Protein AF-A0A9X9QC59-F1 (afdb_monomer_lite)

Sequence (62 aa):
GLSIEESEKNFLRDATKIGLQGLKGHRSIGGIRASNYNSISIGDARRLAKFIDSFVVATNTA

Secondary structure (DSSP, 8-state):
---HHHHHHHHHHHHHHTT--S-BPPTTT-SB-----TTS-HHHHHHHHHHHHHHHHHHH--

Structure (mmCIF, N/CA/C/O backbone):
data_AF-A0A9X9QC59-F1
#
_entry.id   AF-A0A9X9QC59-F1
#
loop_
_atom_site.group_PDB
_atom_site.id
_atom_site.type_symbol
_atom_site.label_atom_id
_atom_site.label_alt_id
_atom_site.label_comp_id
_atom_site.label_asym_id
_atom_site.label_entity_id
_atom_site.label_seq_id
_atom_site.pdbx_PDB_ins_code
_atom_site.Cartn_x
_atom_site.Cartn_y
_atom_site.Cartn_z
_atom_site.occupancy
_atom_site.B_iso_or_equiv
_atom_site.auth_seq_id
_atom_site.auth_comp_id
_atom_site.auth_asym_id
_atom_site.auth_atom_id
_atom_site.pdbx_PDB_model_num
ATOM 1 N N . GLY A 1 1 ? -18.806 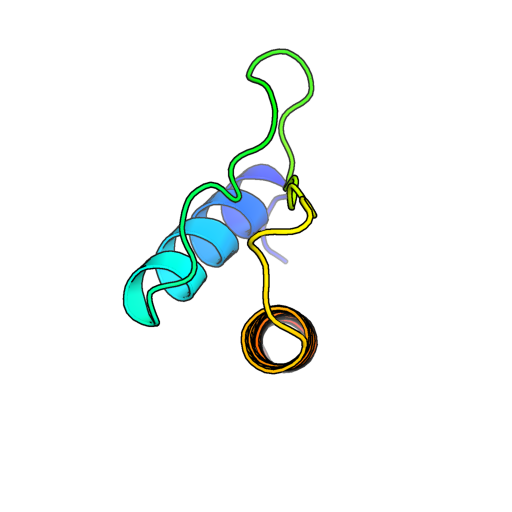-2.919 12.102 1.00 67.25 1 GLY A N 1
ATOM 2 C CA . GLY A 1 1 ? -17.740 -2.548 11.154 1.00 67.25 1 GLY A CA 1
ATOM 3 C C . GLY A 1 1 ? -16.524 -2.085 11.928 1.00 67.25 1 GLY A C 1
ATOM 4 O O . GLY A 1 1 ? -16.704 -1.540 13.010 1.00 67.25 1 GLY A O 1
ATOM 5 N N . LEU A 1 2 ? -15.324 -2.347 11.407 1.00 77.69 2 LEU A N 1
ATOM 6 C CA . LEU A 1 2 ? -14.051 -1.908 11.999 1.00 77.69 2 LEU A CA 1
ATOM 7 C C . LEU A 1 2 ? -13.919 -0.379 11.964 1.00 77.69 2 LEU A C 1
ATOM 9 O O . LEU A 1 2 ? -14.470 0.267 11.069 1.00 77.69 2 LEU A O 1
ATOM 13 N N . SER A 1 3 ? -13.153 0.199 12.891 1.00 90.25 3 SER A N 1
ATOM 14 C CA . SER A 1 3 ? -12.760 1.609 12.785 1.00 90.25 3 SER A CA 1
ATOM 15 C C . SER A 1 3 ? -11.800 1.831 11.606 1.00 90.25 3 SER A C 1
ATOM 17 O O . SER A 1 3 ? -11.205 0.887 11.072 1.00 90.25 3 SER A O 1
ATOM 19 N N . ILE A 1 4 ? -11.616 3.092 11.198 1.00 89.69 4 ILE A N 1
ATOM 20 C CA . ILE A 1 4 ? -10.624 3.448 10.169 1.00 89.69 4 ILE A CA 1
ATOM 21 C C . ILE A 1 4 ? -9.225 3.008 10.618 1.00 89.69 4 ILE A C 1
ATOM 23 O O . ILE A 1 4 ? -8.510 2.354 9.867 1.00 89.69 4 ILE A O 1
ATOM 27 N N . GLU A 1 5 ? -8.865 3.268 11.873 1.00 91.75 5 GLU A N 1
ATOM 28 C CA . GLU A 1 5 ? -7.551 2.929 12.432 1.00 91.75 5 GLU A CA 1
ATOM 29 C C . GLU A 1 5 ? -7.319 1.414 12.514 1.00 91.75 5 GLU A C 1
ATOM 31 O O . GLU A 1 5 ? -6.208 0.931 12.285 1.00 91.75 5 GLU A O 1
ATOM 36 N N . GLU A 1 6 ? -8.356 0.638 12.832 1.00 92.56 6 GLU A N 1
ATOM 37 C CA . GLU A 1 6 ? -8.295 -0.826 12.811 1.00 92.56 6 GLU A CA 1
ATOM 38 C C . GLU A 1 6 ? -8.164 -1.363 11.384 1.00 92.56 6 GLU A C 1
ATOM 40 O O . GLU A 1 6 ? -7.366 -2.271 11.134 1.00 92.56 6 GLU A O 1
ATOM 45 N N . SER A 1 7 ? -8.893 -0.771 10.438 1.00 93.00 7 SER A N 1
ATOM 46 C CA . SER A 1 7 ? -8.819 -1.125 9.020 1.00 93.00 7 SER A CA 1
ATOM 47 C C . SER A 1 7 ? -7.434 -0.829 8.445 1.00 93.00 7 SER A C 1
ATOM 49 O O . SER A 1 7 ? -6.858 -1.679 7.768 1.00 93.00 7 SER A O 1
ATOM 51 N N . GLU A 1 8 ? -6.840 0.317 8.787 1.00 95.25 8 GLU A N 1
ATOM 52 C CA . GLU A 1 8 ? -5.466 0.672 8.418 1.00 95.25 8 GLU A CA 1
ATOM 53 C C . GLU A 1 8 ? -4.445 -0.322 8.982 1.00 95.25 8 GLU A C 1
ATOM 55 O O . GLU A 1 8 ? -3.572 -0.805 8.255 1.00 95.25 8 GLU A O 1
ATOM 60 N N . LYS A 1 9 ? -4.557 -0.674 10.270 1.00 95.44 9 LYS A N 1
ATOM 61 C CA . LYS A 1 9 ? -3.675 -1.668 10.905 1.00 95.44 9 LYS A CA 1
ATOM 62 C C . LYS A 1 9 ? -3.779 -3.028 10.219 1.00 95.44 9 LYS A C 1
ATOM 64 O O . LYS A 1 9 ? -2.749 -3.645 9.943 1.00 95.44 9 LYS A O 1
ATOM 69 N N . ASN A 1 10 ? -4.995 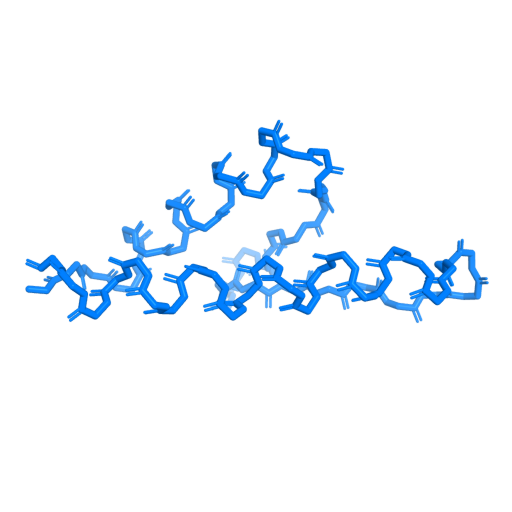-3.485 9.923 1.00 95.62 10 ASN A N 1
ATOM 70 C CA . ASN A 1 10 ? -5.226 -4.760 9.245 1.00 95.62 10 ASN A CA 1
ATOM 71 C C . ASN A 1 10 ? -4.676 -4.747 7.815 1.00 95.62 10 ASN A C 1
ATOM 73 O O . ASN A 1 10 ? -3.950 -5.669 7.444 1.00 95.62 10 ASN A O 1
ATOM 77 N N . PHE A 1 11 ? -4.929 -3.678 7.054 1.00 96.50 11 PHE A N 1
ATOM 78 C CA . PHE A 1 11 ? -4.395 -3.502 5.704 1.00 96.50 11 PHE A CA 1
ATOM 79 C C . PHE A 1 11 ? -2.866 -3.588 5.698 1.00 96.50 11 PHE A C 1
ATOM 81 O O . PHE A 1 11 ? -2.290 -4.377 4.951 1.00 96.50 11 PHE A O 1
ATOM 88 N N . LEU A 1 12 ? -2.192 -2.827 6.568 1.00 97.62 12 LEU A N 1
ATOM 89 C CA . LEU A 1 12 ? -0.727 -2.806 6.643 1.00 97.62 12 LEU A CA 1
ATOM 90 C C . LEU A 1 12 ? -0.147 -4.157 7.072 1.00 97.62 12 LEU A C 1
ATOM 92 O O . LEU A 1 12 ? 0.864 -4.600 6.520 1.00 97.62 12 LEU A O 1
ATOM 96 N N . ARG A 1 13 ? -0.790 -4.828 8.033 1.00 96.88 13 ARG A N 1
ATOM 97 C CA . ARG A 1 13 ? -0.398 -6.169 8.481 1.00 96.88 13 ARG A CA 1
ATOM 98 C C . ARG A 1 13 ? -0.473 -7.170 7.331 1.00 96.88 13 ARG A C 1
ATOM 100 O O . ARG A 1 13 ? 0.481 -7.912 7.107 1.00 96.88 13 ARG A O 1
ATOM 107 N N . ASP A 1 14 ? -1.590 -7.202 6.615 1.00 96.69 14 ASP A N 1
ATOM 108 C CA . ASP A 1 14 ? -1.839 -8.221 5.597 1.00 96.69 14 ASP A CA 1
ATOM 109 C C . ASP A 1 14 ? -1.064 -7.942 4.300 1.00 96.69 14 ASP A C 1
ATOM 111 O O . ASP A 1 14 ? -0.528 -8.878 3.706 1.00 96.69 14 ASP A O 1
ATOM 115 N N . ALA A 1 15 ? -0.857 -6.670 3.943 1.00 97.81 15 ALA A N 1
ATOM 116 C CA . ALA A 1 15 ? 0.068 -6.261 2.884 1.00 97.81 15 ALA A CA 1
ATOM 117 C C . ALA A 1 15 ? 1.500 -6.748 3.166 1.00 97.81 15 ALA A C 1
ATOM 119 O O . ALA A 1 15 ? 2.148 -7.352 2.305 1.00 97.81 15 ALA A O 1
ATOM 120 N N . THR A 1 16 ? 1.975 -6.562 4.404 1.00 97.12 16 THR A N 1
ATOM 121 C CA . THR A 1 16 ? 3.331 -6.961 4.808 1.00 97.12 16 THR A CA 1
ATOM 122 C C . THR A 1 16 ? 3.536 -8.474 4.695 1.00 97.12 16 THR A C 1
ATOM 124 O O . THR A 1 16 ? 4.597 -8.906 4.245 1.00 97.12 16 THR A O 1
ATOM 127 N N . LYS A 1 17 ? 2.520 -9.292 5.016 1.00 96.75 17 LYS A N 1
ATOM 128 C CA . LYS A 1 17 ? 2.583 -10.764 4.881 1.00 96.75 17 LYS A CA 1
ATOM 129 C C . LYS A 1 17 ? 2.836 -11.228 3.446 1.00 96.75 17 LYS A C 1
ATOM 131 O O . LYS A 1 17 ? 3.416 -12.289 3.248 1.00 96.75 17 LYS A O 1
ATOM 136 N N . ILE A 1 18 ? 2.413 -10.445 2.455 1.00 95.56 18 ILE A N 1
ATOM 137 C CA . ILE A 1 18 ? 2.623 -10.747 1.034 1.00 95.56 18 ILE A CA 1
ATOM 138 C C . ILE A 1 18 ? 3.762 -9.927 0.415 1.00 95.56 18 ILE A C 1
ATOM 140 O O . ILE A 1 18 ? 3.878 -9.874 -0.806 1.00 95.56 18 ILE A O 1
ATOM 144 N N . GLY A 1 19 ? 4.606 -9.295 1.233 1.00 95.88 19 GLY A N 1
ATOM 145 C CA . GLY A 1 19 ? 5.779 -8.547 0.776 1.00 95.88 19 GLY A CA 1
ATOM 146 C C . GLY A 1 19 ? 5.482 -7.151 0.222 1.00 95.88 19 GLY A C 1
ATOM 147 O O . GLY A 1 19 ? 6.385 -6.520 -0.317 1.00 95.88 19 GLY A O 1
ATOM 148 N N . LEU A 1 20 ? 4.255 -6.641 0.361 1.00 97.56 20 LEU A N 1
ATOM 149 C CA . LEU A 1 20 ? 3.935 -5.249 0.047 1.00 97.56 20 LEU A CA 1
ATOM 150 C C . LEU A 1 20 ? 4.284 -4.372 1.256 1.00 97.56 20 LEU A C 1
ATOM 152 O O . LEU A 1 20 ? 3.578 -4.361 2.264 1.00 97.56 20 LEU A O 1
ATOM 156 N N . GLN A 1 21 ? 5.403 -3.656 1.163 1.00 95.94 21 GLN A N 1
ATOM 157 C CA . GLN A 1 21 ? 5.959 -2.841 2.246 1.00 95.94 21 GLN A CA 1
ATOM 158 C C . GLN A 1 21 ? 5.945 -1.346 1.899 1.00 95.94 21 GLN A C 1
ATOM 160 O O . GLN A 1 21 ? 5.687 -0.955 0.764 1.00 95.94 21 GLN A O 1
ATOM 165 N N . GLY A 1 22 ? 6.216 -0.490 2.891 1.00 96.00 22 GLY A N 1
ATOM 166 C CA . GLY A 1 22 ? 6.330 0.960 2.681 1.00 96.00 22 GLY A CA 1
ATOM 167 C C . GLY A 1 22 ? 5.000 1.689 2.452 1.00 96.00 22 GLY A C 1
ATOM 168 O O . GLY A 1 22 ? 5.011 2.849 2.052 1.00 96.00 22 GLY A O 1
ATOM 169 N N . LEU A 1 23 ? 3.869 1.031 2.727 1.00 98.00 23 LEU A N 1
ATOM 170 C CA . LEU A 1 23 ? 2.528 1.554 2.448 1.00 98.00 23 LEU A CA 1
ATOM 171 C C . LEU A 1 23 ? 1.938 2.437 3.558 1.00 98.00 23 LEU A C 1
ATOM 173 O O . LEU A 1 23 ? 0.870 3.017 3.374 1.00 98.00 23 LEU A O 1
ATOM 177 N N . LYS A 1 24 ? 2.590 2.541 4.723 1.00 97.44 24 LYS A N 1
ATOM 178 C CA . LYS A 1 24 ? 2.085 3.356 5.837 1.00 97.44 24 LYS A CA 1
ATOM 179 C C . LYS A 1 24 ? 2.142 4.843 5.472 1.00 97.44 24 LYS A C 1
ATOM 181 O O . LYS A 1 24 ? 3.197 5.350 5.088 1.00 97.44 24 LYS A O 1
ATOM 186 N N . GLY A 1 25 ? 1.010 5.531 5.613 1.00 96.94 25 GLY A N 1
ATOM 187 C CA . GLY A 1 25 ? 0.897 6.968 5.394 1.00 96.94 25 GLY A CA 1
ATOM 188 C C . GLY A 1 25 ? 1.698 7.803 6.397 1.00 96.94 25 GLY A C 1
ATOM 189 O O . GLY A 1 25 ? 2.268 7.303 7.372 1.00 96.94 25 GLY A O 1
ATOM 190 N N . HIS A 1 26 ? 1.778 9.109 6.140 1.00 96.00 26 HIS A N 1
ATOM 191 C CA . HIS A 1 26 ? 2.520 10.022 7.007 1.00 96.00 26 HIS A CA 1
ATOM 192 C C . HIS A 1 26 ? 1.837 10.151 8.374 1.00 96.00 26 HIS A C 1
ATOM 194 O O . HIS A 1 26 ? 0.620 10.295 8.454 1.00 96.00 26 HIS A O 1
ATOM 200 N N . ARG A 1 27 ? 2.626 10.184 9.456 1.00 93.06 27 ARG A N 1
ATOM 201 C CA . ARG A 1 27 ? 2.122 10.185 10.843 1.00 93.06 27 ARG A CA 1
ATOM 202 C C . ARG A 1 27 ? 1.109 11.288 11.173 1.00 93.06 27 ARG A C 1
ATOM 204 O O . ARG A 1 27 ? 0.340 11.118 12.103 1.00 93.06 27 ARG A O 1
ATOM 211 N N . SER A 1 28 ? 1.140 12.415 10.458 1.00 94.56 28 SER A N 1
ATOM 212 C CA . SER A 1 28 ? 0.231 13.543 10.703 1.00 94.56 28 SER A CA 1
ATOM 213 C C . SER A 1 28 ? -1.130 13.410 10.019 1.00 94.56 28 SER A C 1
ATOM 215 O O . SER A 1 28 ? -2.024 14.178 10.344 1.00 94.56 28 SER A O 1
ATOM 217 N N . ILE A 1 29 ? -1.269 12.504 9.045 1.00 92.81 29 ILE A N 1
ATOM 218 C CA . ILE A 1 29 ? -2.488 12.347 8.233 1.00 92.81 29 ILE A CA 1
ATOM 219 C C . ILE A 1 29 ? -3.056 10.924 8.374 1.00 92.81 29 ILE A C 1
ATOM 221 O O . ILE A 1 29 ? -4.252 10.730 8.204 1.00 92.81 29 ILE A O 1
ATOM 225 N N . GLY A 1 30 ? -2.224 9.939 8.730 1.00 93.50 30 GLY A N 1
ATOM 226 C CA . GLY A 1 30 ? -2.630 8.536 8.793 1.00 93.50 30 GLY A CA 1
ATOM 227 C C . GLY A 1 30 ? -2.759 7.918 7.401 1.00 93.50 30 GLY A C 1
ATOM 228 O O . GLY A 1 30 ? -2.098 8.361 6.453 1.00 93.50 30 GLY A O 1
ATOM 229 N N . GLY A 1 31 ? -3.585 6.882 7.282 1.00 95.94 31 GLY A N 1
ATOM 230 C CA . GLY A 1 31 ? -3.935 6.272 6.007 1.00 95.94 31 GLY A CA 1
ATOM 231 C C . GLY A 1 31 ? -2.836 5.430 5.362 1.00 95.94 31 GLY A C 1
ATOM 232 O O . GLY A 1 31 ? -1.831 5.035 5.966 1.00 95.94 31 GLY A O 1
ATOM 233 N N . ILE A 1 32 ? -3.055 5.162 4.075 1.00 97.62 32 ILE A N 1
ATOM 234 C CA . ILE A 1 32 ? -2.193 4.354 3.214 1.00 97.62 32 ILE A CA 1
ATOM 235 C C . ILE A 1 32 ? -1.605 5.243 2.117 1.00 97.62 32 ILE A C 1
ATOM 237 O O . ILE A 1 32 ? -2.310 6.040 1.501 1.00 97.62 32 ILE A O 1
ATOM 241 N N . ARG A 1 33 ? -0.307 5.097 1.845 1.00 97.94 33 ARG A N 1
ATOM 242 C CA . ARG A 1 33 ? 0.397 5.797 0.765 1.00 97.94 33 ARG A CA 1
ATOM 243 C C . ARG A 1 33 ? 1.257 4.819 -0.020 1.00 97.94 33 ARG A C 1
ATOM 245 O O . ARG A 1 33 ? 2.190 4.251 0.533 1.00 97.94 33 ARG A O 1
ATOM 252 N N . ALA A 1 34 ? 1.010 4.704 -1.320 1.00 97.50 3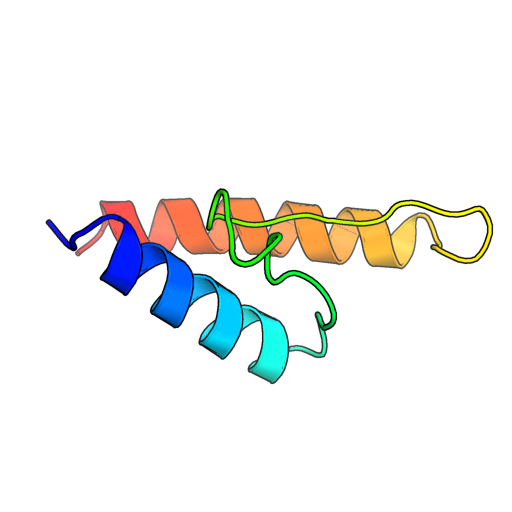4 ALA A N 1
ATOM 253 C CA . ALA A 1 34 ? 1.861 3.951 -2.234 1.00 97.50 34 ALA A CA 1
ATOM 254 C C . ALA A 1 34 ? 2.761 4.906 -3.028 1.00 97.50 34 ALA A C 1
ATOM 256 O O . ALA A 1 34 ? 2.283 5.674 -3.861 1.00 97.50 34 ALA A O 1
ATOM 257 N N . SER A 1 35 ? 4.066 4.873 -2.767 1.00 96.75 35 SER A N 1
ATOM 258 C CA . SER A 1 35 ? 5.036 5.592 -3.596 1.00 96.75 35 SER A CA 1
ATOM 259 C C . SER A 1 35 ? 5.240 4.854 -4.921 1.00 96.75 35 SER A C 1
ATOM 261 O O . SER A 1 35 ? 5.508 3.656 -4.914 1.00 96.75 35 SER A O 1
ATOM 263 N N . ASN A 1 36 ? 5.152 5.566 -6.046 1.00 96.31 36 ASN A N 1
ATOM 264 C CA . ASN A 1 36 ? 5.258 4.988 -7.388 1.00 96.31 36 ASN A CA 1
ATOM 265 C C . ASN A 1 36 ? 6.395 5.645 -8.185 1.00 96.31 36 ASN A C 1
ATOM 267 O O . ASN A 1 36 ? 6.167 6.541 -8.995 1.00 96.31 36 ASN A O 1
ATOM 271 N N . TYR A 1 37 ? 7.632 5.246 -7.889 1.00 96.62 37 TYR A N 1
ATOM 272 C CA . TYR A 1 37 ? 8.829 5.713 -8.595 1.00 96.62 37 TYR A CA 1
ATOM 273 C C . TYR A 1 37 ? 9.148 4.829 -9.807 1.00 96.62 37 TYR A C 1
ATOM 275 O O . TYR A 1 37 ? 8.618 3.731 -9.933 1.00 96.62 37 TYR A O 1
ATOM 283 N N . ASN A 1 38 ? 10.097 5.258 -10.647 1.00 97.81 38 ASN A N 1
ATOM 284 C CA . ASN A 1 38 ? 10.545 4.506 -11.830 1.00 97.81 38 ASN A CA 1
ATOM 285 C C . ASN A 1 38 ? 11.045 3.080 -11.528 1.00 97.81 38 ASN A C 1
ATOM 287 O O . ASN A 1 38 ? 11.074 2.244 -12.423 1.00 97.81 38 ASN A O 1
ATOM 291 N N . SER A 1 39 ? 11.466 2.802 -10.292 1.00 96.06 39 SER A N 1
ATOM 292 C CA . SER A 1 39 ? 11.908 1.472 -9.860 1.00 96.06 39 SER A CA 1
ATOM 293 C C . SER A 1 39 ? 10.763 0.488 -9.607 1.00 96.06 39 SER A C 1
ATOM 295 O O . SER A 1 39 ? 11.018 -0.703 -9.455 1.00 96.06 39 SER A O 1
ATOM 297 N N . ILE A 1 40 ? 9.517 0.961 -9.542 1.00 96.50 40 ILE A N 1
ATOM 298 C CA . ILE A 1 40 ? 8.343 0.110 -9.361 1.00 96.50 40 ILE A CA 1
ATOM 299 C C . ILE A 1 40 ? 7.959 -0.489 -10.710 1.00 96.50 40 ILE A C 1
ATOM 301 O O . ILE A 1 40 ? 7.673 0.227 -11.671 1.00 96.50 40 ILE A O 1
ATOM 305 N N . SER A 1 41 ? 7.933 -1.818 -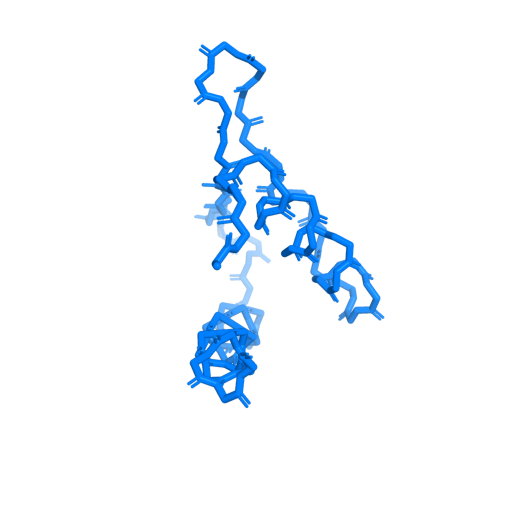10.787 1.00 97.06 41 SER A N 1
ATOM 306 C CA . SER A 1 41 ? 7.508 -2.501 -12.004 1.00 97.06 41 SER A CA 1
ATOM 307 C C . SER A 1 41 ? 5.981 -2.489 -12.151 1.00 97.06 41 SER A C 1
ATOM 309 O O . SER A 1 41 ? 5.229 -2.400 -11.177 1.00 97.06 41 SER A O 1
ATOM 311 N N . ILE A 1 42 ? 5.489 -2.682 -13.379 1.00 97.38 42 ILE A N 1
ATOM 312 C CA . ILE A 1 42 ? 4.053 -2.905 -13.632 1.00 97.38 42 ILE A CA 1
ATOM 313 C C . ILE A 1 42 ? 3.541 -4.131 -12.855 1.00 97.38 42 ILE A C 1
ATOM 315 O O . ILE A 1 42 ? 2.391 -4.150 -12.416 1.00 97.38 42 ILE A O 1
ATOM 319 N N . GLY A 1 43 ? 4.385 -5.153 -12.675 1.00 97.62 43 GLY A N 1
ATOM 320 C CA . GLY A 1 43 ? 4.050 -6.344 -11.895 1.00 97.62 43 GLY A CA 1
ATOM 321 C C . GLY A 1 43 ? 3.767 -6.013 -10.431 1.00 97.62 43 GLY A C 1
ATOM 322 O O . GLY A 1 43 ? 2.757 -6.460 -9.887 1.00 97.62 43 GLY A O 1
ATOM 323 N N . ASP A 1 44 ? 4.597 -5.165 -9.825 1.00 96.19 44 ASP A N 1
ATOM 324 C CA . ASP A 1 44 ? 4.430 -4.728 -8.436 1.00 96.19 44 ASP A CA 1
ATOM 325 C C . ASP A 1 44 ? 3.173 -3.871 -8.265 1.00 96.19 44 ASP A C 1
ATOM 327 O O . ASP A 1 44 ? 2.377 -4.109 -7.354 1.00 96.19 44 ASP A O 1
ATOM 331 N N . ALA A 1 45 ? 2.932 -2.936 -9.191 1.00 97.12 45 ALA A N 1
ATOM 332 C CA . ALA A 1 45 ? 1.719 -2.120 -9.193 1.00 97.12 45 ALA A CA 1
ATOM 333 C C . ALA A 1 45 ? 0.447 -2.982 -9.311 1.00 97.12 45 ALA A C 1
ATOM 335 O O . ALA A 1 45 ? -0.515 -2.789 -8.565 1.00 97.12 45 ALA A O 1
ATOM 336 N N . ARG A 1 46 ? 0.451 -3.992 -10.193 1.00 97.81 46 ARG A N 1
ATOM 337 C CA . ARG A 1 46 ? -0.661 -4.950 -10.326 1.00 97.81 46 ARG A CA 1
ATOM 338 C C . ARG A 1 46 ? -0.849 -5.799 -9.073 1.00 97.81 46 ARG A C 1
ATOM 340 O O . ARG A 1 46 ? -1.985 -6.088 -8.704 1.00 97.81 46 ARG A O 1
ATOM 347 N N . ARG A 1 47 ? 0.240 -6.196 -8.410 1.00 97.44 47 ARG A N 1
ATOM 348 C CA . ARG A 1 47 ? 0.179 -6.948 -7.151 1.00 97.44 47 ARG A CA 1
ATOM 349 C C . ARG A 1 47 ? -0.481 -6.125 -6.046 1.00 97.44 47 ARG A C 1
ATOM 351 O O . ARG A 1 47 ? -1.323 -6.663 -5.331 1.00 97.44 47 ARG A O 1
ATOM 358 N N . LEU A 1 48 ? -0.147 -4.837 -5.946 1.00 98.12 48 LEU A N 1
ATOM 359 C CA . LEU A 1 48 ? -0.797 -3.910 -5.019 1.00 98.12 48 LEU A CA 1
ATOM 360 C C . LEU A 1 48 ? -2.287 -3.730 -5.340 1.00 98.12 48 LEU A C 1
ATOM 362 O O . LEU A 1 48 ? -3.106 -3.852 -4.435 1.00 98.12 48 LEU A O 1
ATOM 366 N N . ALA A 1 49 ? -2.647 -3.502 -6.606 1.00 97.25 49 ALA A N 1
ATOM 367 C CA . ALA A 1 49 ? -4.047 -3.355 -7.014 1.00 97.25 49 ALA A CA 1
ATOM 368 C C . ALA A 1 49 ?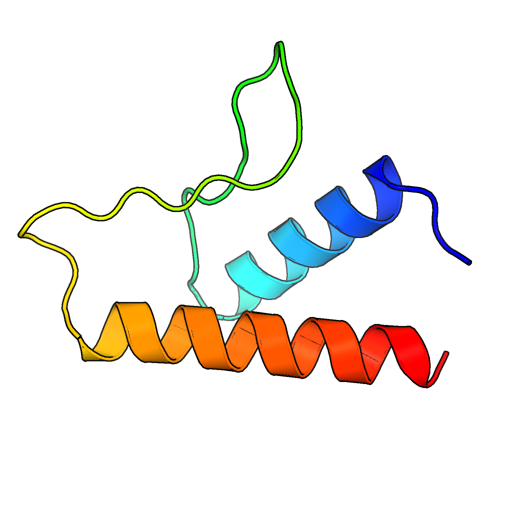 -4.881 -4.597 -6.652 1.00 97.25 49 ALA A C 1
ATOM 370 O O . ALA A 1 49 ? -5.890 -4.488 -5.961 1.00 97.25 49 ALA A O 1
ATOM 371 N N . LYS A 1 50 ? -4.387 -5.794 -6.998 1.00 97.56 50 LYS A N 1
ATOM 372 C CA . LYS A 1 50 ? -5.053 -7.062 -6.662 1.00 97.56 50 LYS A CA 1
ATOM 373 C C . LYS A 1 50 ? -5.224 -7.253 -5.154 1.00 97.56 50 LYS A C 1
ATOM 375 O O . LYS A 1 50 ? -6.230 -7.807 -4.711 1.00 97.56 50 LYS A O 1
ATOM 380 N N . PHE A 1 51 ? -4.237 -6.832 -4.363 1.00 97.44 51 PHE A N 1
ATOM 381 C CA . PHE A 1 51 ? -4.344 -6.861 -2.908 1.00 97.44 51 PHE A CA 1
ATOM 382 C C . PHE A 1 51 ? -5.447 -5.925 -2.398 1.00 97.44 51 PHE A C 1
ATOM 384 O O . PHE A 1 51 ? -6.245 -6.361 -1.574 1.00 97.44 51 PHE A O 1
ATOM 391 N N . ILE A 1 52 ? -5.526 -4.691 -2.908 1.00 96.38 52 ILE A N 1
ATOM 392 C CA . ILE A 1 52 ? -6.568 -3.723 -2.528 1.00 96.38 52 ILE A CA 1
ATOM 393 C C . ILE A 1 52 ? -7.961 -4.296 -2.820 1.00 96.38 52 ILE A C 1
ATOM 395 O O . ILE A 1 52 ? -8.802 -4.309 -1.924 1.00 96.38 52 ILE A O 1
ATOM 399 N N . ASP A 1 53 ? -8.175 -4.853 -4.014 1.00 95.38 53 ASP A N 1
ATOM 400 C CA . ASP A 1 53 ? -9.454 -5.477 -4.382 1.00 95.38 53 ASP A CA 1
ATOM 401 C C . ASP A 1 53 ? -9.810 -6.638 -3.440 1.00 95.38 53 ASP A C 1
ATOM 403 O O . ASP A 1 53 ? -10.935 -6.745 -2.949 1.00 95.38 53 ASP A O 1
ATOM 407 N N . SER A 1 54 ? -8.827 -7.493 -3.137 1.00 93.38 54 SER A N 1
ATOM 408 C CA . SER A 1 54 ? -9.022 -8.651 -2.256 1.00 93.38 54 SER A CA 1
ATOM 409 C C . SER A 1 54 ? -9.326 -8.235 -0.815 1.00 93.38 54 SER A C 1
ATOM 411 O O . SER A 1 54 ? -10.135 -8.876 -0.146 1.00 93.38 54 SER A O 1
ATOM 413 N N . PHE A 1 55 ? -8.697 -7.157 -0.337 1.00 91.88 55 PHE A N 1
ATOM 414 C CA . PHE A 1 55 ? -8.937 -6.603 0.991 1.00 91.88 55 PHE A CA 1
ATOM 415 C C . PHE A 1 55 ? -10.372 -6.076 1.117 1.00 91.88 55 PHE A C 1
ATOM 417 O O . PHE A 1 55 ? -11.051 -6.419 2.080 1.00 91.88 55 PHE A O 1
ATOM 424 N N . VAL A 1 56 ? -10.864 -5.330 0.117 1.00 82.38 56 VAL A N 1
ATOM 425 C CA . VAL A 1 56 ? -12.237 -4.786 0.100 1.00 82.38 56 VAL A CA 1
ATOM 426 C C . VAL A 1 56 ? -13.290 -5.900 0.102 1.00 82.38 56 VAL A C 1
ATOM 428 O O . VAL A 1 56 ? -14.264 -5.836 0.854 1.00 82.38 56 VAL A O 1
ATOM 431 N N . VAL A 1 57 ? -13.095 -6.951 -0.701 1.00 74.94 57 VAL A N 1
ATOM 432 C CA . VAL A 1 57 ? -14.014 -8.104 -0.734 1.00 74.94 57 VAL A CA 1
ATOM 433 C C . VAL A 1 57 ? -14.035 -8.834 0.611 1.00 74.94 57 VAL A C 1
ATOM 435 O O . VAL A 1 57 ? -15.112 -9.154 1.120 1.00 74.94 57 VAL A O 1
ATOM 438 N N . ALA A 1 58 ? -12.867 -9.052 1.223 1.00 69.94 58 ALA A N 1
ATOM 439 C CA . ALA A 1 58 ? -12.772 -9.701 2.528 1.00 69.94 58 ALA A CA 1
ATOM 440 C C . ALA A 1 58 ? -13.483 -8.898 3.630 1.00 69.94 58 ALA A C 1
ATOM 442 O O . ALA A 1 58 ? -14.125 -9.487 4.494 1.00 69.94 58 ALA A O 1
ATOM 443 N N . THR A 1 59 ? -13.423 -7.564 3.579 1.00 65.12 59 THR A N 1
ATOM 444 C CA . THR A 1 59 ? -14.085 -6.696 4.565 1.00 65.12 59 THR A CA 1
ATOM 445 C C . THR A 1 59 ? -15.597 -6.569 4.375 1.00 65.12 59 THR A C 1
ATOM 447 O O . THR A 1 59 ? -16.280 -6.241 5.334 1.00 65.12 59 THR A O 1
ATOM 450 N N . ASN A 1 60 ? -16.131 -6.832 3.177 1.00 59.56 60 ASN A N 1
ATOM 451 C CA . ASN A 1 60 ? -17.576 -6.768 2.898 1.00 59.56 60 ASN A CA 1
ATOM 452 C C . ASN A 1 60 ? -18.324 -8.068 3.232 1.00 59.56 60 ASN A C 1
ATOM 454 O O . ASN A 1 60 ? -19.551 -8.097 3.200 1.00 59.56 60 ASN A O 1
ATOM 458 N N . THR A 1 61 ? -17.587 -9.146 3.501 1.00 53.84 61 THR A N 1
ATOM 459 C CA . THR A 1 61 ? -18.145 -10.480 3.781 1.00 53.84 61 THR A CA 1
ATOM 460 C C . THR A 1 61 ? -18.087 -10.826 5.280 1.00 53.84 61 THR A C 1
ATOM 462 O O . THR A 1 61 ? -18.436 -11.939 5.666 1.00 53.84 61 THR A O 1
ATOM 465 N N . ALA A 1 62 ? -17.640 -9.887 6.122 1.00 46.25 62 ALA A N 1
ATOM 466 C CA . ALA A 1 62 ? -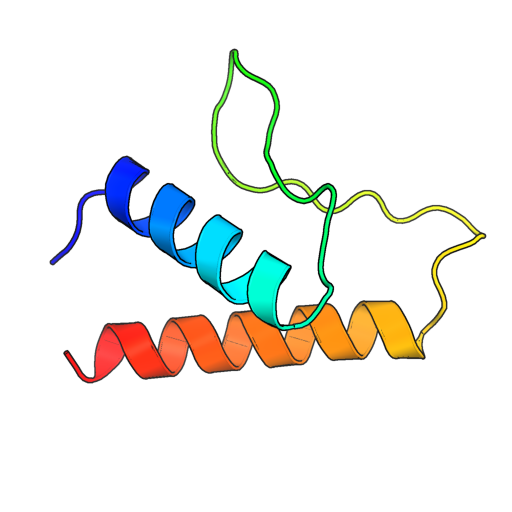17.518 -10.006 7.577 1.00 46.25 62 ALA A CA 1
ATOM 467 C C . ALA A 1 62 ? -18.418 -8.983 8.282 1.00 46.25 62 ALA A C 1
ATOM 469 O O . ALA A 1 62 ? -18.965 -9.331 9.352 1.00 46.25 62 ALA A O 1
#

Organism: NCBI:txid62690

pLDDT: mean 91.62, std 11.38, range [46.25, 98.12]

InterPro domains:
  IPR015422 Pyridoxal phosphate-dependent transferase, small domain [G3DSA:3.90.1150.10] (2-59)
  IPR015424 Pyridoxal phosphate-dependent transferase [SSF53383] (7-55)
  IPR022278 Phosphoserine aminotransferase [PTHR43247] (5-56)

Foldseek 3Di:
DDDPVRLLVVLQVVCVVVVNDPQFDDPVPTDGDDDDDPPQDPVNVVVVVVSVVVSVVVVVVD

Radius of gyration: 12.16 Å; chains: 1; bounding box: 30×24×26 Å